Protein 6V4V (pdb70)

B-factor: mean 38.32, std 13.89, range [18.6, 86.69]

Solvent-accessible surface area: 8461 Å² total

Foldseek 3Di:
DVLCPVVVVFCVQWDWDWDDDQQEIEIEIETQDVSPLVVVVVVSVPPSHDYYHRHYYHDGTDDPVQLVFVVLQVQLLVLCCFDPAHSVAKDWGGDSQEIEMHEEAPVNVVSSVVSVVVGPSHPYYHYDYDHPPDDDDDD

Structure (mmCIF, N/CA/C/O backbone):
data_6V4V
#
_entry.id   6V4V
#
_cell.length_a   60.052
_cell.length_b   60.052
_cell.length_c   99.257
_cell.angle_alpha   90.000
_cell.angle_beta   90.000
_cell.angle_gamma   120.000
#
_symmetry.space_group_name_H-M   'P 31 2 1'
#
loop_
_entity.id
_entity.type
_entity.pdbx_description
1 polymer 'BON domain protein'
2 non-polymer 'ZINC ION'
3 water water
#
loop_
_atom_site.group_PDB
_atom_site.id
_atom_site.type_symbol
_atom_site.label_atom_id
_atom_site.label_alt_id
_atom_site.label_comp_id
_atom_site.label_asym_id
_atom_site.label_entity_id
_atom_site.label_seq_id
_atom_site.pdbx_PDB_ins_code
_atom_site.Cartn_x
_atom_site.Cartn_y
_atom_site.Cartn_z
_atom_site.occupancy
_atom_site.B_iso_or_equiv
_atom_site.auth_seq_id
_atom_site.auth_comp_id
_atom_site.auth_asym_id
_atom_site.auth_atom_id
_atom_site.pdbx_PDB_model_num
ATOM 1 N N . ASN A 1 9 ? 28.590 62.524 54.269 1.00 74.64 9 ASN A N 1
ATOM 2 C CA . ASN A 1 9 ? 28.259 62.572 52.852 1.00 65.10 9 ASN A CA 1
ATOM 3 C C . ASN A 1 9 ? 28.719 61.311 52.114 1.00 53.33 9 ASN A C 1
ATOM 4 O O . ASN A 1 9 ? 29.032 61.365 50.925 1.00 44.47 9 ASN A O 1
ATOM 9 N N . ILE A 1 10 ? 28.779 60.182 52.826 1.00 45.30 10 ILE A N 1
ATOM 10 C CA . ILE A 1 10 ? 29.269 58.955 52.205 1.00 37.29 10 ILE A CA 1
ATOM 11 C C . ILE A 1 10 ? 28.356 58.517 51.067 1.00 35.37 10 ILE A C 1
ATOM 12 O O . ILE A 1 10 ? 28.827 58.013 50.038 1.00 36.88 10 ILE A O 1
ATOM 17 N N . ASN A 1 11 ? 27.040 58.713 51.208 1.00 32.27 11 ASN A N 1
ATOM 18 C CA . ASN A 1 11 ? 26.194 58.216 50.126 1.00 35.65 11 ASN A CA 1
ATOM 19 C C . ASN A 1 11 ? 26.266 59.083 48.875 1.00 32.61 11 ASN A C 1
ATOM 20 O O . ASN A 1 11 ? 25.792 58.650 47.823 1.00 34.59 11 ASN A O 1
ATOM 25 N N . LEU A 1 12 ? 26.863 60.273 48.951 1.00 33.44 12 LEU A N 1
ATOM 26 C CA . LEU A 1 12 ? 27.028 61.137 47.790 1.00 32.91 12 LEU A CA 1
ATOM 27 C C . LEU A 1 12 ? 28.430 61.095 47.201 1.00 30.81 12 LEU A C 1
ATOM 28 O O . LEU A 1 12 ? 28.643 61.617 46.104 1.00 29.85 12 LEU A O 1
ATOM 33 N N . TYR A 1 13 ? 29.391 60.502 47.900 1.00 33.83 13 TYR A N 1
ATOM 34 C CA . TYR A 1 13 ? 30.776 60.555 47.456 1.00 30.69 13 TYR A CA 1
ATOM 35 C C . TYR A 1 13 ? 30.960 59.779 46.160 1.00 28.21 13 TYR A C 1
ATOM 36 O O . TYR A 1 13 ? 30.568 58.613 46.067 1.00 29.60 13 TYR A O 1
ATOM 45 N N . LYS A 1 14 ? 31.563 60.429 45.159 1.00 32.78 14 LYS A N 1
ATOM 46 C CA . LYS A 1 14 ? 31.821 59.809 43.862 1.00 31.33 14 LYS A CA 1
ATOM 47 C C . LYS A 1 14 ? 30.536 59.239 43.262 1.00 28.17 14 LYS A C 1
ATOM 48 O O . LYS A 1 14 ? 30.530 58.179 42.639 1.00 26.03 14 LYS A O 1
ATOM 54 N N . LEU A 1 15 ? 29.429 59.946 43.501 1.00 26.56 15 LEU A N 1
ATOM 55 C CA . LEU A 1 15 ? 28.129 59.528 42.985 1.00 25.18 15 LEU A CA 1
ATOM 56 C C . LEU A 1 15 ? 28.155 59.296 41.472 1.00 25.54 15 LEU A C 1
ATOM 57 O O . LEU A 1 15 ? 27.571 58.324 40.977 1.00 25.58 15 LEU A O 1
ATOM 62 N N . ASP A 1 16 ? 28.844 60.164 40.724 1.00 28.30 16 ASP A N 1
ATOM 63 C CA . ASP A 1 16 ? 28.867 60.024 39.265 1.00 32.40 16 ASP A CA 1
ATOM 64 C C . ASP A 1 16 ? 29.500 58.700 38.851 1.00 25.27 16 ASP A C 1
ATOM 65 O O . ASP A 1 16 ? 28.963 57.967 38.014 1.00 26.61 16 ASP A O 1
ATOM 70 N N . GLN A 1 17 ? 30.630 58.357 39.458 1.00 28.31 17 GLN A N 1
ATOM 71 C CA . GLN A 1 17 ? 31.278 57.092 39.141 1.00 26.09 17 GLN A CA 1
ATOM 72 C C . GLN A 1 17 ? 30.410 55.899 39.540 1.00 28.96 17 GLN A C 1
ATOM 73 O O . GLN A 1 17 ? 30.339 54.897 38.818 1.00 28.31 17 GLN A O 1
ATOM 79 N N . ARG A 1 18 ? 29.741 55.983 40.687 1.00 23.74 18 ARG A N 1
ATOM 80 C CA . ARG A 1 18 ? 28.914 54.861 41.129 1.00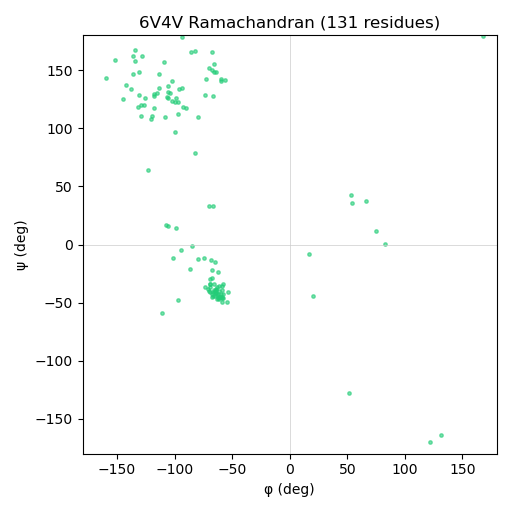 21.50 18 ARG A CA 1
ATOM 81 C C . ARG A 1 18 ? 27.667 54.712 40.262 1.00 21.48 18 ARG A C 1
ATOM 82 O O . ARG A 1 18 ? 27.238 53.585 39.961 1.00 23.33 18 ARG A O 1
ATOM 90 N N . PHE A 1 19 ? 27.061 55.830 39.861 1.00 22.11 19 PHE A N 1
ATOM 91 C CA . PHE A 1 19 ? 25.879 55.741 39.016 1.00 20.19 19 PHE A CA 1
ATOM 92 C C . PHE A 1 19 ? 26.239 55.240 37.620 1.00 21.73 19 PHE A C 1
ATOM 93 O O . PHE A 1 19 ? 25.423 54.576 36.973 1.00 22.28 19 PHE A O 1
ATOM 101 N N . LYS A 1 20 ? 27.460 55.517 37.155 1.00 24.07 20 LYS A N 1
ATOM 102 C CA . LYS A 1 20 ? 27.869 54.971 35.856 1.00 25.92 20 LYS A CA 1
ATOM 103 C C . LYS A 1 20 ? 27.869 53.449 35.881 1.00 26.77 20 LYS A C 1
ATOM 104 O O . LYS A 1 20 ? 27.687 52.815 34.836 1.00 29.05 20 LYS A O 1
ATOM 110 N N A GLN A 1 21 ? 28.057 52.847 37.057 0.50 24.18 21 GLN A N 1
ATOM 111 N N B GLN A 1 21 ? 28.055 52.854 37.056 0.50 24.16 21 GLN A N 1
ATOM 112 C CA A GLN A 1 21 ? 28.050 51.397 37.228 0.50 25.27 21 GLN A CA 1
ATOM 113 C CA B GLN A 1 21 ? 28.056 51.408 37.231 0.50 25.24 21 GLN A CA 1
ATOM 114 C C A GLN A 1 21 ? 26.661 50.839 37.493 0.50 26.00 21 GLN A C 1
ATOM 115 C C B GLN A 1 21 ? 26.681 50.864 37.591 0.50 25.56 21 GLN A C 1
ATOM 116 O O A GLN A 1 21 ? 26.522 49.628 37.701 0.50 25.93 21 GLN A O 1
ATOM 117 O O B GLN A 1 21 ? 26.568 49.685 37.947 0.50 27.02 21 GLN A O 1
ATOM 128 N N . SER A 1 22 ? 25.643 51.686 37.493 1.00 21.68 22 SER A N 1
ATOM 129 C CA . SER A 1 22 ? 24.314 51.328 37.963 1.00 20.94 22 SER A CA 1
ATOM 130 C C . SER A 1 22 ? 23.295 51.272 36.832 1.00 19.74 22 SER A C 1
ATOM 131 O O . SER A 1 22 ? 23.492 51.820 35.741 1.00 22.25 22 SER A O 1
ATOM 134 N N . ARG A 1 23 ? 22.183 50.595 37.131 1.00 20.09 23 ARG A N 1
ATOM 135 C CA . ARG A 1 23 ? 20.942 50.668 36.367 1.00 20.67 23 ARG A CA 1
ATOM 136 C C . ARG A 1 23 ? 19.844 50.950 37.378 1.00 20.68 23 ARG A C 1
ATOM 137 O O . ARG A 1 23 ? 19.689 50.193 38.339 1.00 22.51 23 ARG A O 1
ATOM 145 N N . ILE A 1 24 ? 19.131 52.060 37.226 1.00 21.42 24 ILE A N 1
ATOM 146 C CA . ILE A 1 24 ? 18.094 52.426 38.196 1.00 21.82 24 ILE A CA 1
ATOM 147 C C . ILE A 1 24 ? 16.819 52.726 37.424 1.00 22.14 24 ILE A C 1
ATOM 148 O O . ILE A 1 24 ? 16.756 53.709 36.674 1.00 24.97 24 ILE A O 1
ATOM 153 N N . ASN A 1 25 ? 15.824 51.858 37.574 1.00 20.31 25 ASN A N 1
ATOM 154 C CA . ASN A 1 25 ? 14.505 52.044 36.983 1.00 21.38 25 ASN A CA 1
ATOM 155 C C . ASN A 1 25 ? 13.554 52.606 38.026 1.00 24.09 25 ASN A C 1
ATOM 156 O O . ASN A 1 25 ? 13.377 52.001 39.080 1.00 24.86 25 ASN A O 1
ATOM 161 N N . ILE A 1 26 ? 12.899 53.719 37.704 1.00 23.91 26 ILE A N 1
ATOM 162 C CA . ILE A 1 26 ? 11.927 54.353 38.592 1.00 22.70 26 ILE A CA 1
ATOM 163 C C . ILE A 1 26 ? 10.612 54.360 37.841 1.00 22.70 26 ILE A C 1
ATOM 164 O O . ILE A 1 26 ? 10.476 55.074 36.838 1.00 28.31 26 ILE A O 1
ATOM 169 N N . GLU A 1 27 ? 9.649 53.559 38.295 1.00 22.48 27 GLU A N 1
ATOM 170 C CA . GLU A 1 27 ? 8.363 53.433 37.613 1.00 27.61 27 GLU A CA 1
ATOM 171 C C . GLU A 1 27 ? 7.237 53.721 38.589 1.00 29.57 27 GLU A C 1
ATOM 172 O O . GLU A 1 27 ? 7.142 53.077 39.636 1.00 29.43 27 GLU A O 1
ATOM 178 N N . SER A 1 28 ? 6.362 54.649 38.229 1.00 30.46 28 SER A N 1
ATOM 179 C CA . SER A 1 28 ? 5.258 55.010 39.101 1.00 33.56 28 SER A CA 1
ATOM 180 C C . SER A 1 28 ? 3.927 54.611 38.481 1.00 35.28 28 SER A C 1
ATOM 181 O O . SER A 1 28 ? 3.748 54.607 37.259 1.00 35.16 28 SER A O 1
ATOM 184 N N . PHE A 1 29 ? 2.998 54.244 39.349 1.00 33.24 29 PHE A N 1
ATOM 185 C CA . PHE A 1 29 ? 1.648 53.922 38.927 1.00 34.34 29 PHE A CA 1
ATOM 186 C C . PHE A 1 29 ? 0.735 54.405 40.038 1.00 35.43 29 PHE A C 1
ATOM 187 O O . PHE A 1 29 ? 0.930 54.031 41.198 1.00 34.48 29 PHE A O 1
ATOM 195 N N . HIS A 1 30 ? -0.238 55.245 39.688 1.00 36.59 30 HIS A N 1
ATOM 196 C CA . HIS A 1 30 ? -0.939 56.069 40.674 1.00 42.85 30 HIS A CA 1
ATOM 197 C C . HIS A 1 30 ? 0.150 56.779 41.485 1.00 49.01 30 HIS A C 1
ATOM 198 O O . HIS A 1 30 ? 1.053 57.379 40.885 1.00 50.53 30 HIS A O 1
ATOM 205 N N . SER A 1 31 ? 0.133 56.705 42.815 1.00 39.93 31 SER A N 1
ATOM 206 C CA . SER A 1 31 ? 1.121 57.394 43.640 1.00 42.24 31 SER A CA 1
ATOM 207 C C . SER A 1 31 ? 2.153 56.445 44.238 1.00 39.37 31 SER A C 1
ATOM 208 O O . SER A 1 31 ? 2.857 56.818 45.181 1.00 39.68 31 SER A O 1
ATOM 211 N N . THR A 1 32 ? 2.255 55.227 43.712 1.00 32.21 32 THR A N 1
ATOM 212 C CA . THR A 1 32 ? 3.180 54.221 44.208 1.00 31.42 32 THR A CA 1
ATOM 213 C C . THR A 1 32 ? 4.338 54.071 43.232 1.00 30.61 32 THR A C 1
ATOM 214 O O . THR A 1 32 ? 4.130 54.036 42.014 1.00 33.29 32 THR A O 1
ATOM 218 N N . VAL A 1 33 ? 5.558 53.988 43.761 1.00 28.61 33 VAL A N 1
ATOM 219 C CA . VAL A 1 33 ? 6.755 53.878 42.928 1.00 27.69 33 VAL A CA 1
ATOM 220 C C . VAL A 1 33 ? 7.407 52.517 43.132 1.00 28.50 33 VAL A C 1
ATOM 221 O O . VAL A 1 33 ? 7.574 52.050 44.268 1.00 30.38 33 VAL A O 1
ATOM 225 N N . LEU A 1 34 ? 7.790 51.887 42.022 1.00 23.45 34 LEU A N 1
ATOM 226 C CA . LEU A 1 34 ? 8.614 50.683 42.044 1.00 21.01 34 LEU A CA 1
ATOM 227 C C . LEU A 1 34 ? 10.025 51.059 41.607 1.00 22.70 34 LEU A C 1
ATOM 228 O O . LEU A 1 34 ? 10.203 51.630 40.527 1.00 25.25 34 LEU A O 1
ATOM 233 N N . LEU A 1 35 ? 11.019 50.726 42.432 1.00 23.53 35 LEU A N 1
ATOM 234 C CA . LEU A 1 35 ? 12.429 50.861 42.072 1.00 20.85 35 LEU A CA 1
ATOM 235 C C . LEU A 1 35 ? 12.996 49.479 41.808 1.00 22.06 35 LEU A C 1
ATOM 236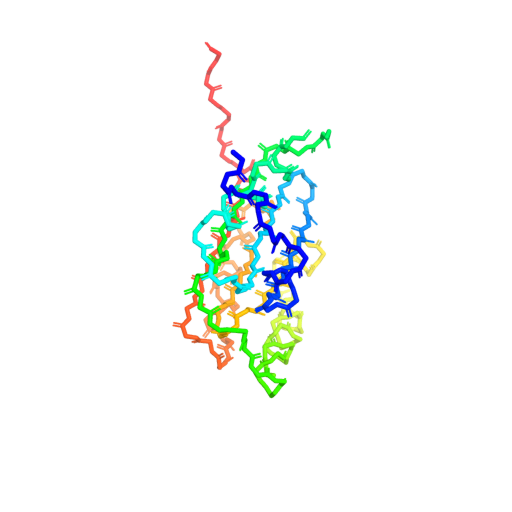 O O . LEU A 1 35 ? 12.860 48.582 42.645 1.00 23.27 35 LEU A O 1
ATOM 241 N N . THR A 1 36 ? 13.623 49.302 40.645 1.00 20.84 36 THR A N 1
ATOM 242 C CA . THR A 1 36 ? 14.354 48.080 40.346 1.00 19.65 36 THR A CA 1
ATOM 243 C C . THR A 1 36 ? 15.693 48.466 39.733 1.00 18.60 36 THR A C 1
ATOM 244 O O . THR A 1 36 ? 15.905 49.620 39.336 1.00 20.41 36 THR A O 1
ATOM 248 N N . GLY A 1 37 ? 16.593 47.488 39.647 1.00 20.24 37 GLY A N 1
ATOM 249 C CA . GLY A 1 37 ? 17.878 47.747 39.027 1.00 21.45 37 GLY A CA 1
ATOM 250 C C . GLY A 1 37 ? 19.015 47.250 39.899 1.00 22.77 37 GLY A C 1
ATOM 251 O O . GLY A 1 37 ? 18.809 46.455 40.823 1.00 21.96 37 GLY A O 1
ATOM 252 N N . GLN A 1 38 ? 20.226 47.731 39.601 1.00 20.43 38 GLN A N 1
ATOM 253 C CA . GLN A 1 38 ? 21.460 47.250 40.231 1.00 22.75 38 GLN A CA 1
ATOM 254 C C . GLN A 1 38 ? 22.350 48.439 40.561 1.00 21.15 38 GLN A C 1
ATOM 255 O O . GLN A 1 38 ? 22.535 49.315 39.711 1.00 22.66 38 GLN A O 1
ATOM 261 N N . VAL A 1 39 ? 22.897 48.477 41.774 1.00 19.68 39 VAL A N 1
ATOM 262 C CA . VAL A 1 39 ? 23.819 49.550 42.166 1.00 24.86 39 VAL A CA 1
ATOM 263 C C . VAL A 1 39 ? 25.015 48.917 42.872 1.00 19.80 39 VAL A C 1
ATOM 264 O O . VAL A 1 39 ? 24.926 47.788 43.374 1.00 22.36 39 VAL A O 1
ATOM 268 N N . PRO A 1 40 ? 26.160 49.618 42.915 1.00 22.64 40 PRO A N 1
ATOM 269 C CA . PRO A 1 40 ? 27.372 48.988 43.467 1.00 21.30 40 PRO A CA 1
ATOM 270 C C . PRO A 1 40 ? 27.449 48.956 44.983 1.00 19.80 40 PRO A C 1
ATOM 271 O O . PRO A 1 40 ? 28.313 48.241 45.502 1.00 21.39 40 PRO A O 1
ATOM 275 N N . ASP A 1 41 ? 26.605 49.689 45.698 1.00 20.00 41 ASP A N 1
ATOM 276 C CA . ASP A 1 41 ? 26.736 49.712 47.152 1.00 18.84 41 ASP A CA 1
ATOM 277 C C . ASP A 1 41 ? 25.375 49.990 47.771 1.00 22.30 41 ASP A C 1
ATOM 278 O O . ASP A 1 41 ? 24.480 50.525 47.110 1.00 22.47 41 ASP A O 1
ATOM 283 N N . PRO A 1 42 ? 25.190 49.627 49.048 1.00 21.23 42 PRO A N 1
ATOM 284 C CA . PRO A 1 42 ? 23.885 49.882 49.684 1.00 23.63 42 PRO A CA 1
ATOM 285 C C . PRO A 1 42 ? 23.587 51.354 49.888 1.00 24.76 42 PRO A C 1
ATOM 286 O O . PRO A 1 42 ? 22.406 51.717 50.016 1.00 23.86 42 PRO A O 1
ATOM 290 N N . TYR A 1 43 ? 24.610 52.217 49.922 1.00 22.46 43 TYR A N 1
ATOM 291 C CA . TYR A 1 43 ? 24.363 53.644 50.113 1.00 24.20 43 TYR A CA 1
ATOM 292 C C . TYR A 1 43 ? 23.573 54.227 48.949 1.00 24.77 43 TYR A C 1
ATOM 293 O O . TYR A 1 43 ? 22.666 55.045 49.148 1.00 25.01 43 TYR A O 1
ATOM 302 N N . LEU A 1 44 ? 23.921 53.832 47.727 1.00 21.70 44 LEU A N 1
ATOM 303 C CA . LEU A 1 44 ? 23.197 54.331 46.563 1.00 20.34 44 LEU A CA 1
ATOM 304 C C . LEU A 1 44 ? 21.784 53.764 46.506 1.00 22.94 44 LEU A C 1
ATOM 305 O O . LEU A 1 44 ? 20.849 54.462 46.096 1.00 22.76 44 LEU A O 1
ATOM 310 N N . LYS A 1 45 ? 21.612 52.502 46.905 1.00 20.66 45 LYS A N 1
ATOM 311 C CA . LYS A 1 45 ? 20.276 51.919 46.959 1.00 22.04 45 LYS A CA 1
ATOM 312 C C . LYS A 1 45 ? 19.379 52.705 47.907 1.00 24.26 45 LYS A C 1
ATOM 313 O O . LYS A 1 45 ? 18.213 52.969 47.596 1.00 24.14 45 LYS A O 1
ATOM 319 N N . GLN A 1 46 ? 19.913 53.091 49.070 1.00 22.67 46 GLN A N 1
ATOM 320 C CA . GLN A 1 46 ? 19.134 53.850 50.041 1.00 22.30 46 GLN A CA 1
ATOM 321 C C . GLN A 1 46 ? 18.933 55.289 49.585 1.00 22.75 46 GLN A C 1
ATOM 322 O O . GLN A 1 46 ? 17.871 55.875 49.822 1.00 25.74 46 GLN A O 1
ATOM 328 N N . LEU A 1 47 ? 19.942 55.876 48.934 1.00 23.62 47 LEU A N 1
ATOM 329 C CA . LEU A 1 47 ? 19.803 57.247 48.454 1.00 23.34 47 LEU A CA 1
ATOM 330 C C . LEU A 1 47 ? 18.679 57.350 47.430 1.00 23.72 47 LEU A C 1
ATOM 331 O O . LEU A 1 47 ? 17.900 58.312 47.436 1.00 23.96 47 LEU A O 1
ATOM 336 N N . ALA A 1 48 ? 18.609 56.379 46.516 1.00 23.36 48 ALA A N 1
ATOM 337 C CA . ALA A 1 48 ? 17.543 56.360 45.521 1.00 24.96 48 ALA A CA 1
ATOM 338 C C . ALA A 1 48 ? 16.171 56.309 46.182 1.00 21.10 48 ALA A C 1
ATOM 339 O O . ALA A 1 48 ? 15.269 57.075 45.822 1.00 23.46 48 ALA A O 1
ATOM 341 N N . GLU A 1 49 ? 16.012 55.446 47.188 1.00 24.56 49 GLU A N 1
ATOM 342 C CA . GLU A 1 49 ? 14.753 55.378 47.922 1.00 25.24 49 GLU A CA 1
ATOM 343 C C . GLU A 1 49 ? 14.442 56.701 48.623 1.00 23.08 49 GLU A C 1
ATOM 344 O O . GLU A 1 49 ? 13.316 57.205 48.538 1.00 25.52 49 GLU A O 1
ATOM 350 N N . ASP A 1 50 ? 15.430 57.281 49.320 1.00 24.56 50 ASP A N 1
ATOM 351 C CA . ASP A 1 50 ? 15.204 58.550 50.019 1.00 26.72 50 ASP A CA 1
ATOM 352 C C . ASP A 1 50 ? 14.801 59.654 49.050 1.00 29.18 50 ASP A C 1
ATOM 353 O O . ASP A 1 50 ? 13.860 60.418 49.317 1.00 27.58 50 ASP A O 1
ATOM 358 N N . ASN A 1 51 ? 15.502 59.756 47.921 1.00 23.92 51 ASN A N 1
ATOM 359 C CA . ASN A 1 51 ? 15.198 60.810 46.955 1.00 23.38 51 ASN A CA 1
ATOM 360 C C . ASN A 1 51 ? 13.819 60.626 46.323 1.00 23.17 51 ASN A C 1
ATOM 361 O O . ASN A 1 51 ? 13.111 61.608 46.064 1.00 26.35 51 ASN A O 1
ATOM 366 N N . VAL A 1 52 ? 13.427 59.388 46.030 1.00 24.83 52 VAL A N 1
ATOM 367 C CA . VAL A 1 52 ? 12.103 59.171 45.453 1.00 24.64 52 VAL A CA 1
ATOM 368 C C . VAL A 1 52 ? 11.011 59.437 46.487 1.00 27.60 52 VAL A C 1
ATOM 369 O O . VAL A 1 52 ? 9.972 60.040 46.180 1.00 26.66 52 VAL A O 1
ATOM 373 N N . LYS A 1 53 ? 11.231 59.010 47.738 1.00 27.79 53 LYS A N 1
ATOM 374 C CA . LYS A 1 53 ? 10.230 59.253 48.769 1.00 30.33 53 LYS A CA 1
ATOM 375 C C . LYS A 1 53 ? 10.010 60.738 49.014 1.00 29.87 53 LYS A C 1
ATOM 376 O O . LYS A 1 53 ? 8.947 61.122 49.513 1.00 32.74 53 LYS A O 1
ATOM 382 N N . ALA A 1 54 ? 10.996 61.576 48.699 1.00 27.72 54 ALA A N 1
ATOM 383 C CA . ALA A 1 54 ? 10.894 63.007 48.956 1.00 32.31 54 ALA A CA 1
ATOM 384 C C . ALA A 1 54 ? 10.122 63.742 47.874 1.00 32.22 54 ALA A C 1
ATOM 385 O O . ALA A 1 54 ? 9.813 64.925 48.054 1.00 38.39 54 ALA A O 1
ATOM 395 N N . SER A 1 56 ? 7.175 65.172 45.698 1.00 57.29 56 SER A N 1
ATOM 396 C CA . SER A 1 56 ? 5.765 65.477 45.871 1.00 64.69 56 SER A CA 1
ATOM 397 C C . SER A 1 56 ? 4.920 64.383 45.235 1.00 57.52 56 SER A C 1
ATOM 398 O O . SER A 1 56 ? 5.267 63.843 44.182 1.00 63.03 56 SER A O 1
ATOM 401 N N . ASP A 1 57 ? 3.822 64.039 45.903 1.00 53.05 57 ASP A N 1
ATOM 402 C CA . ASP A 1 57 ? 2.767 63.167 45.398 1.00 64.09 57 ASP A CA 1
ATOM 403 C C . ASP A 1 57 ? 3.151 61.692 45.387 1.00 58.88 57 ASP A C 1
ATOM 404 O O . ASP A 1 57 ? 2.425 60.882 44.799 1.00 62.96 57 ASP A O 1
ATOM 409 N N . VAL A 1 58 ? 4.258 61.309 46.023 1.00 43.71 58 VAL A N 1
ATOM 410 C CA . VAL A 1 58 ? 4.658 59.911 46.125 1.00 36.97 58 VAL A CA 1
ATOM 411 C C . VAL A 1 58 ? 4.195 59.381 47.474 1.00 41.21 58 VAL A C 1
ATOM 412 O O . VAL A 1 58 ? 4.566 59.926 48.521 1.00 43.87 58 VAL A O 1
ATOM 416 N N . LYS A 1 59 ? 3.384 58.319 47.459 1.00 41.21 59 LYS A N 1
ATOM 417 C CA . LYS A 1 59 ? 2.789 57.788 48.686 1.00 49.93 59 LYS A CA 1
ATOM 418 C C . LYS A 1 59 ? 3.561 56.606 49.255 1.00 52.90 59 LYS A C 1
ATOM 419 O O . LYS A 1 59 ? 3.829 56.560 50.458 1.00 64.34 59 LYS A O 1
ATOM 425 N N . ALA A 1 60 ? 3.898 55.636 48.413 1.00 35.50 60 ALA A N 1
ATOM 426 C CA . ALA A 1 60 ? 4.597 54.428 48.820 1.00 35.22 60 ALA A CA 1
ATOM 427 C C . ALA A 1 60 ? 5.687 54.142 47.801 1.00 32.99 60 ALA A C 1
ATOM 428 O O . ALA A 1 60 ? 5.527 54.434 46.613 1.00 37.38 60 ALA A O 1
ATOM 430 N N . VAL A 1 61 ? 6.802 53.583 48.275 1.00 31.91 61 VAL A N 1
ATOM 431 C CA . VAL A 1 61 ? 7.932 53.212 47.426 1.00 25.97 61 VAL A CA 1
ATOM 432 C C . VAL A 1 61 ? 8.341 51.786 47.771 1.00 33.63 61 VAL A C 1
ATOM 433 O O . VAL A 1 61 ? 8.535 51.460 48.949 1.00 32.85 61 VAL A O 1
ATOM 437 N N . HIS A 1 62 ? 8.449 50.939 46.746 1.00 24.94 62 HIS A N 1
ATOM 438 C CA . HIS A 1 62 ? 8.908 49.559 46.863 1.00 27.23 62 HIS A CA 1
ATOM 439 C C . HIS A 1 62 ? 10.304 49.474 46.251 1.00 27.68 62 HIS A C 1
ATOM 440 O O . HIS A 1 62 ? 10.457 49.567 45.030 1.00 26.90 62 HIS A O 1
ATOM 447 N N . ASN A 1 63 ? 11.316 49.291 47.089 1.00 26.29 63 ASN A N 1
ATOM 448 C CA . ASN A 1 63 ? 12.706 49.363 46.645 1.00 23.91 63 ASN A CA 1
ATOM 449 C C . ASN A 1 63 ? 13.236 47.952 46.429 1.00 23.47 63 ASN A C 1
ATOM 450 O O . ASN A 1 63 ? 13.681 47.292 47.372 1.00 26.30 63 ASN A O 1
ATOM 455 N N . TYR A 1 64 ? 13.214 47.495 45.179 1.00 23.27 64 TYR A N 1
ATOM 456 C CA . TYR A 1 64 ? 13.727 46.184 44.823 1.00 22.72 64 TYR A CA 1
ATOM 457 C C . TYR A 1 64 ? 15.049 46.273 44.060 1.00 22.01 64 TYR A C 1
ATOM 458 O O . TYR A 1 64 ? 15.458 45.301 43.425 1.00 25.65 64 TYR A O 1
ATOM 467 N N . ILE A 1 65 ? 15.724 47.425 44.122 1.00 21.79 65 ILE A N 1
ATOM 468 C CA . ILE A 1 65 ? 17.099 47.516 43.636 1.00 21.31 65 ILE A CA 1
ATOM 469 C C . ILE A 1 65 ? 17.969 46.485 44.351 1.00 22.89 65 ILE A C 1
ATOM 470 O O . ILE A 1 65 ? 17.810 46.233 45.558 1.00 24.50 65 ILE A O 1
ATOM 475 N N . THR A 1 66 ? 18.890 45.873 43.618 1.00 21.67 66 THR A N 1
ATOM 476 C CA . THR A 1 66 ? 19.864 44.986 44.236 1.00 22.81 66 THR A CA 1
ATOM 477 C C . THR A 1 66 ? 21.244 45.626 44.215 1.00 21.29 66 THR A C 1
ATOM 478 O O . THR A 1 66 ? 21.554 46.495 43.392 1.00 20.51 66 THR A O 1
ATOM 482 N N . VAL A 1 67 ? 22.084 45.164 45.138 1.00 24.38 67 VAL A N 1
ATOM 483 C CA . VAL A 1 67 ? 23.477 45.591 45.199 1.00 21.47 67 VAL A CA 1
ATOM 484 C C . VAL A 1 67 ? 24.306 44.535 44.478 1.00 23.29 67 VAL A C 1
ATOM 485 O O . VAL A 1 67 ? 24.414 43.391 44.932 1.00 25.25 67 VAL A O 1
ATOM 489 N N . GLY A 1 68 ? 24.866 44.916 43.337 1.00 27.79 68 GLY A N 1
ATOM 490 C CA . GLY A 1 68 ? 25.579 43.984 42.483 1.00 26.18 68 GLY A CA 1
ATOM 491 C C . GLY A 1 68 ? 25.833 44.623 41.137 1.00 25.45 68 GLY A C 1
ATOM 492 O O . GLY A 1 68 ? 25.443 45.765 40.877 1.00 24.54 68 GLY A O 1
ATOM 493 N N . ASN A 1 69 ? 26.503 43.855 40.278 1.00 28.68 69 ASN A N 1
ATOM 494 C CA . ASN A 1 69 ? 26.799 44.314 38.926 1.00 27.88 69 ASN A CA 1
ATOM 495 C C . ASN A 1 69 ? 25.524 44.494 38.108 1.00 25.72 69 ASN A C 1
ATOM 496 O O . ASN A 1 69 ? 24.544 43.768 38.281 1.00 26.52 69 ASN A O 1
ATOM 501 N N . LYS A 1 70 ? 25.566 45.456 37.184 1.00 23.76 70 LYS A N 1
ATOM 502 C CA . LYS A 1 70 ? 24.462 45.646 36.250 1.00 23.24 70 LYS A CA 1
ATOM 503 C C . LYS A 1 70 ? 24.249 44.378 35.430 1.00 26.18 70 LYS A C 1
ATOM 504 O O . LYS A 1 70 ? 25.209 43.701 35.051 1.00 27.84 70 LYS A O 1
ATOM 510 N N . VAL A 1 71 ? 22.981 44.055 35.153 1.00 25.08 71 VAL A N 1
ATOM 511 C CA . VAL A 1 71 ? 22.645 42.908 34.306 1.00 24.08 71 VAL A CA 1
ATOM 512 C C . VAL A 1 71 ? 23.086 43.163 32.870 1.00 24.08 71 VAL A C 1
ATOM 513 O O . VAL A 1 71 ? 23.406 44.295 32.491 1.00 22.90 71 VAL A O 1
ATOM 517 N N . SER A 1 72 ? 23.114 42.101 32.066 1.00 23.29 72 SER A N 1
ATOM 518 C CA . SER A 1 72 ? 23.571 42.173 30.687 1.00 25.40 72 SER A CA 1
ATOM 519 C C . SER A 1 72 ? 22.468 42.671 29.759 1.00 24.04 72 SER A C 1
ATOM 520 O O . SER A 1 72 ? 21.281 42.695 30.103 1.00 23.30 72 SER A O 1
ATOM 523 N N . TYR A 1 73 ? 22.886 43.024 28.545 1.00 22.37 73 TYR A N 1
ATOM 524 C CA . TYR A 1 73 ? 21.943 43.408 27.504 1.00 21.60 73 TYR A CA 1
ATOM 525 C C . TYR A 1 73 ? 20.953 42.286 27.218 1.00 27.22 73 TYR A C 1
ATOM 526 O O . TYR A 1 73 ? 19.744 42.522 27.136 1.00 24.39 73 TYR A O 1
ATOM 535 N N . ASN A 1 74 ? 21.449 41.057 27.016 1.00 25.75 74 ASN A N 1
ATOM 536 C CA . ASN A 1 74 ? 20.534 39.955 26.752 1.00 27.26 74 ASN A CA 1
ATOM 537 C C . ASN A 1 74 ? 19.525 39.777 27.885 1.00 25.42 74 ASN A C 1
ATOM 538 O O . ASN A 1 74 ? 18.375 39.402 27.633 1.00 27.57 74 ASN A O 1
ATOM 543 N N . THR A 1 75 ? 19.922 40.047 29.135 1.00 25.08 75 THR A N 1
ATOM 544 C CA . THR A 1 75 ? 18.968 39.933 30.229 1.00 26.22 75 THR A CA 1
ATOM 545 C C . THR A 1 75 ? 17.862 40.984 30.128 1.00 24.22 75 THR A C 1
ATOM 546 O O . THR A 1 75 ? 16.683 40.658 30.302 1.00 24.99 75 THR A O 1
ATOM 550 N N . ILE A 1 76 ? 18.199 42.247 29.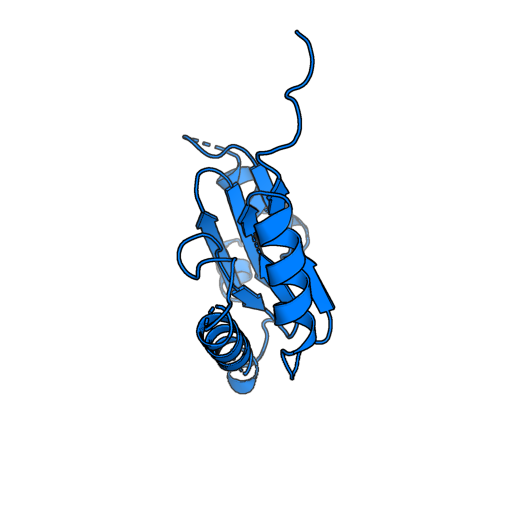838 1.00 24.04 76 ILE A N 1
ATOM 551 C CA . ILE A 1 76 ? 17.102 43.217 29.772 1.00 22.73 76 ILE A CA 1
ATOM 552 C C . ILE A 1 76 ? 16.170 42.915 28.596 1.00 23.72 76 ILE A C 1
ATOM 553 O O . ILE A 1 76 ? 14.964 43.184 28.671 1.00 24.80 76 ILE A O 1
ATOM 566 N N . GLN A 1 78 ? 15.491 39.807 27.462 1.00 25.18 78 GLN A N 1
ATOM 567 C CA . GLN A 1 78 ? 14.662 38.700 27.916 1.00 30.06 78 GLN A CA 1
ATOM 568 C C . GLN A 1 78 ? 13.591 39.199 28.871 1.00 25.73 78 GLN A C 1
ATOM 569 O O . GLN A 1 78 ? 12.421 38.824 28.749 1.00 29.38 78 GLN A O 1
ATOM 575 N N . ASP A 1 79 ? 13.977 40.066 29.810 1.00 29.00 79 ASP A N 1
ATOM 576 C CA . ASP A 1 79 ? 13.028 40.688 30.733 1.00 27.52 79 ASP A CA 1
ATOM 577 C C . ASP A 1 79 ? 11.891 41.379 29.981 1.00 28.94 79 ASP A C 1
ATOM 578 O O . ASP A 1 79 ? 10.711 41.191 30.305 1.00 26.83 79 ASP A O 1
ATOM 583 N N . ALA A 1 80 ? 12.235 42.213 28.983 1.00 25.03 80 ALA A N 1
ATOM 584 C CA . ALA A 1 80 ? 11.198 42.899 28.216 1.00 25.17 80 ALA A CA 1
ATOM 585 C C . ALA A 1 80 ? 10.256 41.909 27.546 1.00 26.82 80 ALA A C 1
ATOM 586 O O . ALA A 1 80 ? 9.053 42.173 27.422 1.00 27.76 80 ALA A O 1
ATOM 588 N N . GLY A 1 81 ? 10.780 40.771 27.085 1.00 28.51 81 GLY A N 1
ATOM 589 C CA . GLY A 1 81 ? 9.927 39.790 26.433 1.00 31.79 81 GLY A CA 1
ATOM 590 C C . GLY A 1 81 ? 8.974 39.124 27.402 1.00 30.44 81 GLY A C 1
ATOM 591 O O . GLY A 1 81 ? 7.839 38.805 27.044 1.00 33.15 81 GLY A O 1
ATOM 592 N N . VAL A 1 82 ? 9.417 38.922 28.642 1.00 28.19 82 VAL A N 1
ATOM 593 C CA . VAL A 1 82 ? 8.520 38.422 29.683 1.00 30.75 82 VAL A CA 1
ATOM 594 C C . VAL A 1 82 ? 7.397 39.418 29.934 1.00 29.20 82 VAL A C 1
ATOM 595 O O . VAL A 1 82 ? 6.219 39.057 30.003 1.00 31.63 82 VAL A O 1
ATOM 599 N N . THR A 1 83 ? 7.752 40.693 30.077 1.00 28.48 83 THR A N 1
ATOM 600 C CA . THR A 1 83 ? 6.741 41.727 30.247 1.00 32.90 83 THR A CA 1
ATOM 601 C C . THR A 1 83 ? 5.773 41.763 29.068 1.00 28.60 83 THR A C 1
ATOM 602 O O . THR A 1 83 ? 4.552 41.810 29.259 1.00 30.77 83 THR A O 1
ATOM 606 N N . ALA A 1 84 ? 6.293 41.712 27.832 1.00 27.82 84 ALA A N 1
ATOM 607 C CA . ALA A 1 84 ? 5.412 41.712 26.664 1.00 27.88 84 ALA A CA 1
ATOM 608 C C . ALA A 1 84 ? 4.486 40.497 26.651 1.00 33.35 84 ALA A C 1
ATOM 609 O O . ALA A 1 84 ? 3.307 40.608 26.298 1.00 36.02 84 ALA A O 1
ATOM 611 N N . ASN A 1 85 ? 5.005 39.327 27.027 1.00 29.51 85 ASN A N 1
ATOM 612 C CA . ASN A 1 85 ? 4.167 38.139 27.108 1.00 30.96 85 ASN A CA 1
ATOM 613 C C . ASN A 1 85 ? 3.086 38.303 28.172 1.00 35.32 85 ASN A C 1
ATOM 614 O O . ASN A 1 85 ? 1.938 37.881 27.972 1.00 35.93 85 ASN A O 1
ATOM 619 N N . THR A 1 86 ? 3.424 38.935 29.297 1.00 34.18 86 THR A N 1
ATOM 620 C CA . THR A 1 86 ? 2.441 39.119 30.360 1.00 33.01 86 THR A CA 1
ATOM 621 C C . THR A 1 86 ? 1.336 40.074 29.928 1.00 36.27 86 THR A C 1
ATOM 622 O O . THR A 1 86 ? 0.151 39.813 30.166 1.00 36.07 86 THR A O 1
ATOM 626 N N . ARG A 1 87 ? 1.707 41.193 29.300 1.00 34.97 87 ARG A N 1
ATOM 627 C CA . ARG A 1 87 ? 0.716 42.151 28.821 1.00 39.57 87 ARG A CA 1
ATOM 628 C C . ARG A 1 87 ? -0.244 41.515 27.825 1.00 43.09 87 ARG A C 1
ATOM 629 O O . ARG A 1 87 ? -1.445 41.804 27.847 1.00 42.70 87 ARG A O 1
ATOM 637 N N . ALA A 1 88 ? 0.266 40.650 26.942 1.00 41.32 88 ALA A N 1
ATOM 638 C CA . ALA A 1 88 ? -0.606 39.969 25.988 1.00 41.24 88 ALA A CA 1
ATOM 639 C C . ALA A 1 88 ? -1.605 39.066 26.702 1.00 42.47 88 ALA A C 1
ATOM 640 O O . ALA A 1 88 ? -2.793 39.040 26.353 1.00 44.16 88 ALA A O 1
ATOM 642 N N . LEU A 1 89 ? -1.145 38.323 27.711 1.00 41.26 89 LEU A N 1
ATOM 643 C CA . LEU A 1 89 ? -2.058 37.473 28.466 1.00 41.72 89 LEU A CA 1
ATOM 644 C C . LEU A 1 89 ? -3.086 38.297 29.236 1.00 43.24 89 LEU A C 1
ATOM 645 O O . LEU A 1 89 ? -4.232 37.864 29.394 1.00 43.16 89 LEU A O 1
ATOM 650 N N . LEU A 1 90 ? -2.701 39.483 29.718 1.00 41.34 90 LEU A N 1
ATOM 651 C CA . LEU A 1 90 ? -3.636 40.312 30.475 1.00 44.58 90 LEU A CA 1
ATOM 652 C C . LEU A 1 90 ? -4.731 40.888 29.584 1.00 45.82 90 LEU A C 1
ATOM 653 O O . LEU A 1 90 ? -5.899 40.925 29.983 1.00 49.91 90 LEU A O 1
ATOM 674 N N . LYS A 1 92 ? -5.975 39.556 27.130 1.00 44.68 92 LYS A N 1
ATOM 675 C CA . LYS A 1 92 ? -6.846 38.430 26.806 1.00 48.67 92 LYS A CA 1
ATOM 676 C C . LYS A 1 92 ? -7.613 37.903 28.010 1.00 50.26 92 LYS A C 1
ATOM 677 O O . LYS A 1 92 ? -8.497 37.052 27.845 1.00 49.09 92 LYS A O 1
ATOM 683 N N . ALA A 1 93 ? -7.301 38.387 29.206 1.00 47.66 93 ALA A N 1
ATOM 684 C CA . ALA A 1 93 ? -7.885 37.840 30.418 1.00 45.76 93 ALA A CA 1
ATOM 685 C C . ALA A 1 93 ? -9.379 38.141 30.493 1.00 48.13 93 ALA A C 1
ATOM 686 O O . ALA A 1 93 ? -9.840 39.166 29.982 1.00 47.06 93 ALA A O 1
ATOM 688 N N . PRO A 1 94 ? -10.153 37.264 31.148 1.00 48.45 94 PRO A N 1
ATOM 689 C CA . PRO A 1 94 ? -11.606 37.496 31.252 1.00 54.05 94 PRO A CA 1
ATOM 690 C C . PRO A 1 94 ? -11.986 38.668 32.138 1.00 57.33 94 PRO A C 1
ATOM 691 O O . PRO A 1 94 ? -12.925 39.408 31.807 1.00 55.59 94 PRO A O 1
ATOM 695 N N . VAL A 1 95 ? -11.311 38.838 33.276 1.00 54.76 95 VAL A N 1
ATOM 696 C CA . VAL A 1 95 ? -11.719 39.7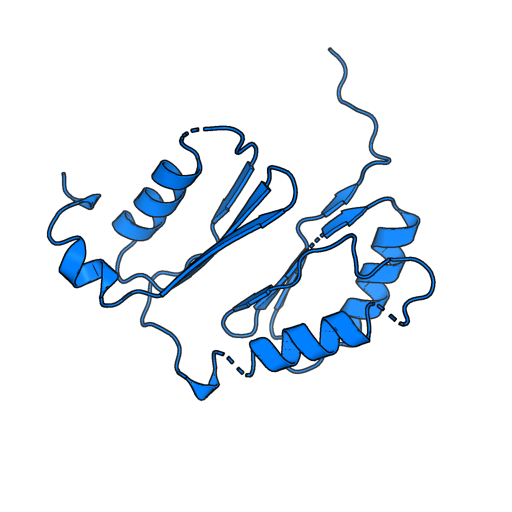94 34.302 1.00 51.45 95 VAL A CA 1
ATOM 697 C C . VAL A 1 95 ? -10.741 40.955 34.402 1.00 49.19 95 VAL A C 1
ATOM 698 O O . VAL A 1 95 ? -11.122 42.117 34.223 1.00 57.11 95 VAL A O 1
ATOM 702 N N . VAL A 1 96 ? -9.471 40.671 34.689 1.00 43.14 96 VAL A N 1
ATOM 703 C CA . VAL A 1 96 ? -8.514 41.734 34.954 1.00 46.31 96 VAL A CA 1
ATOM 704 C C . VAL A 1 96 ? -8.168 42.438 33.648 1.00 54.67 96 VAL A C 1
ATOM 705 O O . VAL A 1 96 ? -8.099 41.814 32.581 1.00 50.40 96 VAL A O 1
ATOM 709 N N . SER A 1 97 ? -7.998 43.753 33.719 1.00 61.26 97 SER A N 1
ATOM 710 C CA . SER A 1 97 ? -7.756 44.568 32.540 1.00 65.20 97 SER A CA 1
ATOM 711 C C . SER A 1 97 ? -6.276 44.912 32.427 1.00 58.08 97 SER A C 1
ATOM 712 O O . SER A 1 97 ? -5.576 45.073 33.430 1.00 55.57 97 SER A O 1
ATOM 715 N N A ASP A 1 98 ? -5.802 45.003 31.182 0.39 53.94 98 ASP A N 1
ATOM 716 N N B ASP A 1 98 ? -5.803 45.032 31.182 0.61 54.30 98 ASP A N 1
ATOM 717 C CA A ASP A 1 98 ? -4.413 45.380 30.941 0.39 49.35 98 ASP A CA 1
ATOM 718 C CA B ASP A 1 98 ? -4.400 45.368 30.962 0.61 49.60 98 ASP A CA 1
ATOM 719 C C A ASP A 1 98 ? -4.119 46.766 31.497 0.39 47.40 98 ASP A C 1
ATOM 720 C C B ASP A 1 98 ? -4.089 46.795 31.399 0.61 46.87 98 ASP A C 1
ATOM 721 O O A ASP A 1 98 ? -3.025 47.018 32.014 0.39 47.94 98 ASP A O 1
ATOM 722 O O B ASP A 1 98 ? -2.944 47.098 31.745 0.61 49.95 98 ASP A O 1
ATOM 731 N N . SER A 1 99 ? -5.094 47.672 31.415 1.00 51.46 99 SER A N 1
ATOM 732 C CA . SER A 1 99 ? -4.880 49.057 31.810 1.00 58.76 99 SER A CA 1
ATOM 733 C C . SER A 1 99 ? -4.688 49.226 33.316 1.00 49.72 99 SER A C 1
ATOM 734 O O . SER A 1 99 ? -4.168 50.260 33.752 1.00 51.95 99 SER A O 1
ATOM 737 N N . LYS A 1 100 ? -5.062 48.238 34.122 1.00 39.80 100 LYS A N 1
ATOM 738 C CA . LYS A 1 100 ? -5.119 48.441 35.562 1.00 33.06 100 LYS A CA 1
ATOM 739 C C . LYS A 1 100 ? -3.856 48.012 36.305 1.00 40.51 100 LYS A C 1
ATOM 740 O O . LYS A 1 100 ? -3.781 48.220 37.522 1.00 38.60 100 LYS A O 1
ATOM 746 N N . VAL A 1 101 ? -2.866 47.418 35.633 1.00 39.38 101 VAL A N 1
ATOM 747 C CA . VAL A 1 101 ? -1.636 47.040 36.321 1.00 33.42 101 VAL A CA 1
ATOM 748 C C . VAL A 1 101 ? -0.426 47.528 35.544 1.00 30.37 101 VAL A C 1
ATOM 749 O O . VAL A 1 101 ? -0.437 47.607 34.312 1.00 38.01 101 VAL A O 1
ATOM 753 N N . LEU A 1 102 ? 0.623 47.841 36.284 1.00 31.15 102 LEU A N 1
ATOM 754 C CA . LEU A 1 102 ? 1.939 48.069 35.705 1.00 31.09 102 LEU A CA 1
ATOM 755 C C . LEU A 1 102 ? 2.729 46.776 35.808 1.00 31.13 102 LEU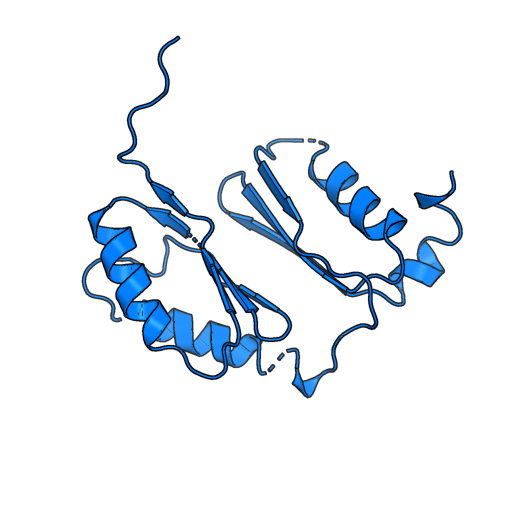 A C 1
ATOM 756 O O . LEU A 1 102 ? 2.739 46.135 36.865 1.00 30.57 102 LEU A O 1
ATOM 761 N N . VAL A 1 103 ? 3.380 46.389 34.714 1.00 27.51 103 VAL A N 1
ATOM 762 C CA . VAL A 1 103 ? 4.172 45.170 34.662 1.00 26.58 103 VAL A CA 1
ATOM 763 C C . VAL A 1 103 ? 5.617 45.549 34.386 1.00 29.42 103 VAL A C 1
ATOM 764 O O . VAL A 1 103 ? 5.891 46.302 33.443 1.00 28.00 103 VAL A O 1
ATOM 768 N N . HIS A 1 104 ? 6.535 45.026 35.197 1.00 24.03 104 HIS A N 1
ATOM 769 C CA . HIS A 1 104 ? 7.963 45.204 34.961 1.00 23.10 104 HIS A CA 1
ATOM 770 C C . HIS A 1 104 ? 8.700 43.927 35.324 1.00 25.50 104 HIS A C 1
ATOM 771 O O . HIS A 1 104 ? 8.402 43.299 36.344 1.00 27.93 104 HIS A O 1
ATOM 778 N N . THR A 1 105 ? 9.657 43.535 34.490 1.00 25.97 105 THR A N 1
ATOM 779 C CA . THR A 1 105 ? 10.501 42.382 34.776 1.00 25.59 105 THR A CA 1
ATOM 780 C C . THR A 1 105 ? 11.940 42.856 34.894 1.00 26.05 105 THR A C 1
ATOM 781 O O . THR A 1 105 ? 12.437 43.557 34.012 1.00 22.72 105 THR A O 1
ATOM 785 N N . GLU A 1 106 ? 12.603 42.499 35.996 1.00 24.85 106 GLU A N 1
ATOM 786 C CA . GLU A 1 106 ? 14.007 42.847 36.187 1.00 24.09 106 GLU A CA 1
ATOM 787 C C . GLU A 1 106 ? 14.753 41.601 36.621 1.00 27.72 106 GLU A C 1
ATOM 788 O O . GLU A 1 106 ? 14.420 41.013 37.655 1.00 26.56 106 GLU A O 1
ATOM 794 N N . ASP A 1 107 ? 15.728 41.181 35.809 1.00 28.10 107 ASP A N 1
ATOM 795 C CA . ASP A 1 107 ? 16.567 40.021 36.114 1.00 27.45 107 ASP A CA 1
ATOM 796 C C . ASP A 1 107 ? 15.728 38.783 36.429 1.00 31.48 107 ASP A C 1
ATOM 797 O O . ASP A 1 107 ? 16.009 38.036 37.371 1.00 31.20 107 ASP A O 1
ATOM 802 N N . GLY A 1 108 ? 14.673 38.571 35.645 1.00 26.49 108 GLY A N 1
ATOM 803 C CA . GLY A 1 108 ? 13.852 37.394 35.808 1.00 30.51 108 GLY A CA 1
ATOM 804 C C . GLY A 1 108 ? 12.785 37.470 36.881 1.00 32.48 108 GLY A C 1
ATOM 805 O O . GLY A 1 108 ? 12.052 36.493 37.064 1.00 34.53 108 GLY A O 1
ATOM 806 N N . VAL A 1 109 ? 12.659 38.586 37.590 1.00 28.97 109 VAL A N 1
ATOM 807 C CA . VAL A 1 109 ? 11.607 38.765 38.581 1.00 29.35 109 VAL A CA 1
ATOM 808 C C . VA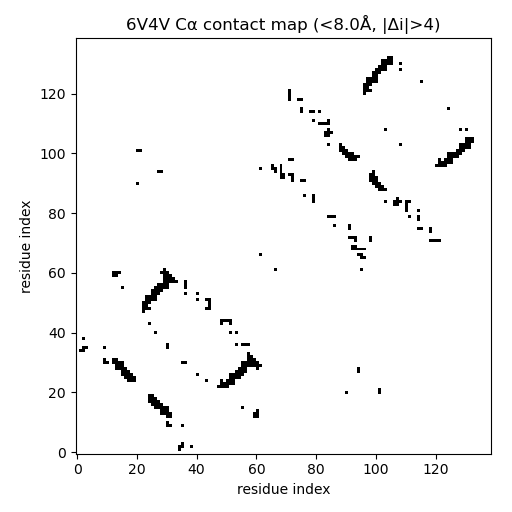L A 1 109 ? 10.500 39.588 37.945 1.00 28.05 109 VAL A C 1
ATOM 809 O O . VAL A 1 109 ? 10.739 40.716 37.488 1.00 26.64 109 VAL A O 1
ATOM 813 N N . LEU A 1 110 ? 9.292 39.032 37.930 1.00 29.14 110 LEU A N 1
ATOM 814 C CA . LEU A 1 110 ? 8.122 39.694 37.369 1.00 27.77 110 LEU A CA 1
ATOM 815 C C . LEU A 1 110 ? 7.427 40.498 38.465 1.00 29.96 110 LEU A C 1
ATOM 816 O O . LEU A 1 110 ? 6.955 39.926 39.455 1.00 32.12 110 LEU A O 1
ATOM 821 N N . TYR A 1 111 ? 7.358 41.816 38.292 1.00 26.74 111 TYR A N 1
ATOM 822 C CA . TYR A 1 111 ? 6.663 42.691 39.231 1.00 26.92 111 TYR A CA 1
ATOM 823 C C . TYR A 1 111 ? 5.352 43.143 38.612 1.00 29.21 111 TYR A C 1
ATOM 824 O O . TYR A 1 111 ? 5.327 43.583 37.458 1.00 28.51 111 TYR A O 1
ATOM 833 N N . VAL A 1 112 ? 4.265 43.031 39.368 1.00 26.78 112 VAL A N 1
ATOM 834 C CA . VAL A 1 112 ? 2.972 43.536 38.932 1.00 30.80 112 VAL A CA 1
ATOM 835 C C . VAL A 1 112 ? 2.415 44.413 40.042 1.00 33.12 112 VAL A C 1
ATOM 836 O O . VAL A 1 112 ? 2.340 43.983 41.198 1.00 37.36 112 VAL A O 1
ATOM 848 N N . GLY A 1 114 ? -0.560 47.632 41.158 1.00 27.60 114 GLY A N 1
ATOM 849 C CA . GLY A 1 114 ? -1.761 48.356 40.800 1.00 30.11 114 GLY A CA 1
ATOM 850 C C . GLY A 1 114 ? -2.833 48.222 41.865 1.00 30.61 114 GLY A C 1
ATOM 851 O O . GLY A 1 114 ? -2.594 47.711 42.957 1.00 34.95 114 GLY A O 1
ATOM 852 N N . ARG A 1 115 ? -4.027 48.692 41.500 1.00 33.76 115 ARG A N 1
ATOM 853 C CA . ARG A 1 115 ? -5.217 48.668 42.345 1.00 38.37 115 ARG A CA 1
ATOM 854 C C . ARG A 1 115 ? -6.291 47.814 41.681 1.00 41.73 115 ARG A C 1
ATOM 855 O O . ARG A 1 115 ? -6.765 48.143 40.586 1.00 45.17 115 ARG A O 1
ATOM 863 N N . LEU A 1 116 ? -6.679 46.727 42.345 1.00 35.09 116 LEU A N 1
ATOM 864 C CA . LEU A 1 116 ? -7.617 45.757 41.795 1.00 32.16 116 LEU A CA 1
ATOM 865 C C . LEU A 1 116 ? -8.636 45.364 42.853 1.00 33.51 116 LEU A C 1
ATOM 866 O O . LEU A 1 116 ? -8.413 45.564 44.046 1.00 37.73 116 LEU A O 1
ATOM 871 N N . ASN A 1 117 ? -9.750 44.785 42.408 1.00 35.15 117 ASN A N 1
ATOM 872 C CA . ASN A 1 117 ? -10.679 44.154 43.337 1.00 36.55 117 ASN A CA 1
ATOM 873 C C . ASN A 1 117 ? -10.349 42.666 43.447 1.00 36.53 117 ASN A C 1
ATOM 874 O O . ASN A 1 117 ? -9.428 42.159 42.804 1.00 35.81 117 ASN A O 1
ATOM 879 N N . THR A 1 118 ? -11.100 41.953 44.286 1.00 37.85 118 THR A N 1
ATOM 880 C CA . THR A 1 118 ? -10.756 40.563 44.562 1.00 38.75 118 THR A CA 1
ATOM 881 C C . THR A 1 118 ? -10.900 39.702 43.314 1.00 38.63 118 THR A C 1
ATOM 882 O O . THR A 1 118 ? -10.026 38.883 43.014 1.00 38.73 118 THR A O 1
ATOM 886 N N . ALA A 1 119 ? -11.991 39.881 42.569 1.00 40.13 119 ALA A N 1
ATOM 887 C CA . ALA A 1 119 ? -12.175 39.119 41.339 1.00 44.11 119 ALA A CA 1
ATOM 888 C C . ALA A 1 119 ? -11.025 39.356 40.369 1.00 45.51 119 ALA A C 1
ATOM 889 O O . ALA A 1 119 ? -10.519 38.414 39.746 1.00 43.18 119 ALA A O 1
ATOM 891 N N . GLU A 1 120 ? -10.586 40.609 40.240 1.00 38.34 120 GLU A N 1
ATOM 892 C CA . GLU A 1 120 ? -9.488 40.908 39.322 1.00 37.35 120 GLU A CA 1
ATOM 893 C C . GLU A 1 120 ? -8.168 40.328 39.817 1.00 40.54 120 GLU A C 1
ATOM 894 O O . GLU A 1 120 ? -7.330 39.910 39.008 1.00 39.52 120 GLU A O 1
ATOM 900 N N . ILE A 1 121 ? -7.967 40.291 41.140 1.00 35.94 121 ILE A N 1
ATOM 901 C CA . ILE A 1 121 ? -6.742 39.725 41.695 1.00 35.77 121 ILE A CA 1
ATOM 902 C C . ILE A 1 121 ? -6.680 38.223 41.436 1.00 39.36 121 ILE A C 1
ATOM 903 O O . ILE A 1 121 ? -5.618 37.680 41.106 1.00 40.65 121 ILE A O 1
ATOM 908 N N . ASN A 1 122 ? -7.810 37.529 41.587 1.00 37.41 122 ASN A N 1
ATOM 909 C CA . ASN A 1 122 ? -7.816 36.087 41.370 1.00 37.90 122 ASN A CA 1
ATOM 910 C C . ASN A 1 122 ? -7.520 35.762 39.912 1.00 37.94 122 ASN A C 1
ATOM 911 O O . ASN A 1 122 ? -6.784 34.814 39.618 1.00 48.46 122 ASN A O 1
ATOM 916 N N . ASP A 1 123 ? -8.094 36.541 38.993 1.00 39.01 123 ASP A N 1
ATOM 917 C CA . ASP A 1 123 ? -7.789 36.391 37.574 1.00 39.10 123 ASP A CA 1
ATOM 918 C C . ASP A 1 123 ? -6.316 36.654 37.304 1.00 40.23 123 ASP A C 1
ATOM 919 O O . ASP A 1 123 ? -5.665 35.907 36.563 1.00 44.07 123 ASP A O 1
ATOM 924 N N . LEU A 1 124 ? -5.780 37.721 37.895 1.00 36.93 124 LEU A N 1
ATOM 925 C CA . LEU A 1 124 ? -4.377 38.062 37.712 1.00 40.02 124 LEU A CA 1
ATOM 926 C C . LEU A 1 124 ? -3.469 36.923 38.152 1.00 41.24 124 LEU A C 1
ATOM 927 O O . LEU A 1 124 ? -2.520 36.559 37.444 1.00 42.28 124 LEU A O 1
ATOM 932 N N . ASN A 1 125 ? -3.742 36.352 39.327 1.00 40.25 125 ASN A N 1
ATOM 933 C CA . ASN A 1 125 ? -2.9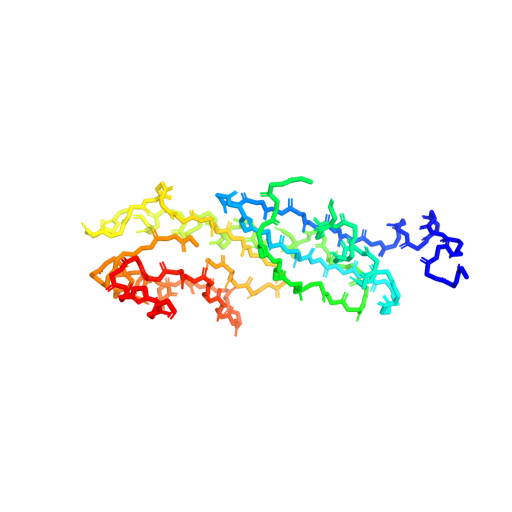24 35.249 39.817 1.00 42.35 125 ASN A CA 1
ATOM 934 C C . ASN A 1 125 ? -2.982 34.059 38.862 1.00 45.75 125 ASN A C 1
ATOM 935 O O . ASN A 1 125 ? -1.972 33.377 38.652 1.00 52.52 125 ASN A O 1
ATOM 940 N N . ASN A 1 126 ? -4.147 33.817 38.249 1.00 45.12 126 ASN A N 1
ATOM 941 C CA . ASN A 1 126 ? -4.266 32.747 37.260 1.00 47.28 126 ASN A CA 1
ATOM 942 C C . ASN A 1 126 ? -3.416 33.039 36.030 1.00 49.08 126 ASN A C 1
ATOM 943 O O . ASN A 1 126 ? -2.794 32.134 35.465 1.00 54.73 126 ASN A O 1
ATOM 948 N N . VAL A 1 127 ? -3.388 34.299 35.595 1.00 47.52 127 VAL A N 1
ATOM 949 C CA . VAL A 1 127 ? -2.603 34.674 34.424 1.00 42.63 127 VAL A CA 1
ATOM 950 C C . VAL A 1 127 ? -1.110 34.549 34.709 1.00 46.12 127 VAL A C 1
ATOM 951 O O . VAL A 1 127 ? -0.342 34.063 33.870 1.00 43.82 127 VAL A O 1
ATOM 955 N N . LEU A 1 128 ? -0.667 34.993 35.885 1.00 44.71 128 LEU A N 1
ATOM 956 C CA . LEU A 1 128 ? 0.771 35.061 36.130 1.00 47.34 128 LEU A CA 1
ATOM 957 C C . LEU A 1 128 ? 1.401 33.679 36.203 1.00 50.73 128 LEU A C 1
ATOM 958 O O . LEU A 1 128 ? 2.581 33.524 35.869 1.00 53.18 128 LEU A O 1
ATOM 963 N N . GLN A 1 129 ? 0.639 32.666 36.620 1.00 48.32 129 GLN A N 1
ATOM 964 C CA . GLN A 1 129 ? 1.166 31.306 36.627 1.00 55.89 129 GLN A CA 1
ATOM 965 C C . GLN A 1 129 ? 1.477 30.801 35.220 1.00 57.10 129 GLN A C 1
ATOM 966 O O . GLN A 1 129 ? 2.191 29.802 35.077 1.00 59.35 129 GLN A O 1
ATOM 972 N N . ASN A 1 130 ? 0.974 31.473 34.182 1.00 52.89 130 ASN A N 1
ATOM 973 C CA . ASN A 1 130 ? 1.167 31.052 32.799 1.00 53.79 130 ASN A CA 1
ATOM 974 C C . ASN A 1 130 ? 2.293 31.802 32.097 1.00 50.17 130 ASN A C 1
ATOM 975 O O . ASN A 1 130 ? 2.389 31.744 30.866 1.00 49.52 130 ASN A O 1
ATOM 980 N N . VAL A 1 131 ? 3.140 32.509 32.835 1.00 45.59 131 VAL A N 1
ATOM 981 C CA . VAL A 1 131 ? 4.210 33.296 32.232 1.00 43.30 131 VAL A CA 1
ATOM 982 C C . VAL A 1 131 ? 5.518 32.531 32.383 1.00 44.69 131 VAL A C 1
ATOM 983 O O . VAL A 1 131 ? 5.911 32.168 33.497 1.00 50.93 131 VAL A O 1
ATOM 987 N N . GLY A 1 132 ? 6.189 32.269 31.253 1.00 46.96 132 GLY A N 1
ATOM 988 C CA . GLY A 1 132 ? 7.468 31.592 31.277 1.00 45.18 132 GLY A CA 1
ATOM 989 C C . GLY A 1 132 ? 8.641 32.535 31.492 1.00 43.75 132 GLY A C 1
ATOM 990 O O . GLY A 1 132 ? 8.513 33.755 31.379 1.00 42.02 132 GLY A O 1
ATOM 991 N N . ASN A 1 133 ? 9.791 31.931 31.812 1.00 48.79 133 ASN A N 1
ATOM 992 C CA . ASN A 1 133 ? 11.064 32.636 31.989 1.00 49.00 133 ASN A CA 1
ATOM 993 C C . ASN A 1 133 ? 11.030 33.575 33.195 1.00 43.62 133 ASN A C 1
ATOM 994 O O . ASN A 1 133 ? 11.615 34.660 33.170 1.00 43.23 133 ASN A O 1
ATOM 999 N N . VAL A 1 134 ? 10.370 33.142 34.264 1.00 40.01 134 VAL A N 1
ATOM 1000 C CA . VAL A 1 134 ? 10.193 33.934 35.478 1.00 39.95 134 VAL A CA 1
ATOM 1001 C C . VAL A 1 134 ? 10.676 33.100 36.657 1.00 45.08 134 VAL A C 1
ATOM 1002 O O . VAL A 1 134 ? 10.138 32.016 36.907 1.00 45.86 134 VAL A O 1
ATOM 1006 N N . THR A 1 135 ? 11.680 33.596 37.387 1.00 43.17 135 THR A N 1
ATOM 1007 C CA . THR A 1 135 ? 12.136 32.870 38.571 1.00 47.81 135 THR A CA 1
ATOM 1008 C C . THR A 1 135 ? 11.343 33.221 39.823 1.00 45.49 135 THR A C 1
ATOM 1009 O O . THR A 1 135 ? 11.322 32.430 40.775 1.00 47.76 135 THR A O 1
ATOM 1013 N N . LYS A 1 136 ? 10.682 34.376 39.842 1.00 41.08 136 LYS A N 1
ATOM 1014 C CA . LYS A 1 136 ? 9.957 34.824 41.020 1.00 41.02 136 LYS A CA 1
ATOM 1015 C C . LYS A 1 136 ? 8.936 35.859 40.577 1.00 41.54 136 LYS A C 1
ATOM 1016 O O . LYS A 1 136 ? 9.197 36.636 39.655 1.00 38.23 136 LYS A O 1
ATOM 1022 N N . ILE A 1 137 ? 7.772 35.846 41.216 1.00 36.34 137 ILE A N 1
ATOM 1023 C CA . ILE A 1 137 ? 6.719 36.823 40.969 1.00 37.60 137 ILE A CA 1
ATOM 1024 C C . ILE A 1 137 ? 6.531 37.639 42.233 1.00 41.32 137 ILE A C 1
ATOM 1025 O O . ILE A 1 137 ? 6.384 37.077 43.325 1.00 39.62 137 ILE A O 1
ATOM 1030 N N . VAL A 1 138 ? 6.521 38.958 42.086 1.00 32.79 138 VAL A N 1
ATOM 1031 C CA . VAL A 1 138 ? 6.262 39.875 43.187 1.00 34.19 138 VAL A CA 1
ATOM 1032 C C . VAL A 1 138 ? 5.029 40.682 42.810 1.00 35.94 138 VAL A C 1
ATOM 1033 O O . VAL A 1 138 ? 5.087 41.528 41.907 1.00 31.63 138 VAL A O 1
ATOM 1037 N N . THR A 1 139 ? 3.904 40.412 43.466 1.00 31.99 139 THR A N 1
ATOM 1038 C CA . THR A 1 139 ? 2.715 41.226 43.245 1.00 32.31 139 THR A CA 1
ATOM 1039 C C . THR A 1 139 ? 2.669 42.339 44.280 1.00 35.03 139 THR A C 1
ATOM 1040 O O . THR A 1 139 ? 2.915 42.115 45.471 1.00 37.33 139 THR A O 1
ATOM 1044 N N . LEU A 1 140 ? 2.384 43.543 43.812 1.00 27.43 140 LEU A N 1
ATOM 1045 C CA . LEU A 1 140 ? 2.269 44.705 44.671 1.00 27.12 140 LEU A CA 1
ATOM 1046 C C . LEU A 1 140 ? 0.883 45.282 44.446 1.00 32.46 140 LEU A C 1
ATOM 1047 O O . LEU A 1 140 ? 0.739 46.395 43.939 1.00 31.99 140 LEU A O 1
ATOM 1052 N N . ILE A 1 141 ? -0.148 44.518 44.794 1.00 32.27 141 ILE A N 1
ATOM 1053 C CA . ILE A 1 141 ? -1.523 44.887 44.484 1.00 37.49 141 ILE A CA 1
ATOM 1054 C C . ILE A 1 141 ? -2.203 45.409 45.741 1.00 35.56 141 ILE A C 1
ATOM 1055 O O . ILE A 1 141 ? -2.177 44.758 46.795 1.00 41.44 141 ILE A O 1
ATOM 1060 N N . ASP A 1 142 ? -2.838 46.569 45.624 1.00 33.73 142 ASP A N 1
ATOM 1061 C CA . ASP A 1 142 ? -3.752 47.061 46.641 1.00 34.93 142 ASP A CA 1
ATOM 1062 C C . ASP A 1 142 ? -5.165 46.606 46.285 1.00 33.91 142 ASP A C 1
ATOM 1063 O O . ASP A 1 142 ? -5.682 46.965 45.222 1.00 34.25 142 ASP A O 1
ATOM 1068 N N . ASN A 1 143 ? -5.784 45.814 47.161 1.00 32.28 143 ASN A N 1
ATOM 1069 C CA . ASN A 1 143 ? -7.157 45.361 46.943 1.00 32.77 143 ASN A CA 1
ATOM 1070 C C . ASN A 1 143 ? -8.118 46.477 47.341 1.00 36.80 143 ASN A C 1
ATOM 1071 O O . ASN A 1 143 ? -8.279 46.776 48.528 1.00 34.96 143 ASN A O 1
ATOM 1076 N N . ILE A 1 144 ? -8.779 47.079 46.350 1.00 33.79 144 ILE A N 1
ATOM 1077 C CA . ILE A 1 144 ? -9.688 48.191 46.611 1.00 36.57 144 ILE A CA 1
ATOM 1078 C C . ILE A 1 144 ? -10.939 47.776 47.371 1.00 42.47 144 ILE A C 1
ATOM 1079 O O . ILE A 1 144 ? -11.686 48.646 47.832 1.00 41.47 144 ILE A O 1
ATOM 1084 N N . ASP A 1 145 ? -11.217 46.476 47.479 1.00 37.37 145 ASP A N 1
ATOM 1085 C CA . ASP A 1 145 ? -12.342 45.992 48.264 1.00 40.64 145 ASP A CA 1
ATOM 1086 C C . ASP A 1 145 ? -12.002 45.838 49.741 1.00 39.15 145 ASP A C 1
ATOM 1087 O O . ASP A 1 145 ? -12.865 45.432 50.510 1.00 40.71 145 ASP A O 1
ATOM 1092 N N . LEU A 1 146 ? -10.766 46.115 50.148 1.00 37.55 146 LEU A N 1
ATOM 1093 C CA . LEU A 1 146 ? -10.426 46.045 51.563 1.00 37.68 146 LEU A CA 1
ATOM 1094 C C . LEU A 1 146 ? -11.033 47.232 52.301 1.00 38.79 146 LEU A C 1
ATOM 1095 O O . LEU A 1 146 ? -10.843 48.382 51.900 1.00 46.33 146 LEU A O 1
ATOM 1100 N N . ALA A 1 147 ? -11.744 46.961 53.391 1.00 40.33 147 ALA A N 1
ATOM 1101 C CA . ALA A 1 147 ? -12.329 48.051 54.156 1.00 41.61 147 ALA A CA 1
ATOM 1102 C C . ALA A 1 147 ? -11.225 48.983 54.652 1.00 40.47 147 ALA A C 1
ATOM 1103 O O . ALA A 1 147 ? -10.149 48.517 55.048 1.00 39.24 147 ALA A O 1
ATOM 1105 N N . PRO A 1 148 ? -11.443 50.294 54.635 1.00 43.85 148 PRO A N 1
ATOM 1106 C CA . PRO A 1 148 ? -10.431 51.203 55.178 1.00 49.45 148 PRO A CA 1
ATOM 1107 C C . PRO A 1 148 ? -10.367 51.079 56.692 1.00 41.15 148 PRO A C 1
ATOM 1108 O O . PRO A 1 148 ? -11.344 50.717 57.349 1.00 42.86 148 PRO A O 1
ATOM 1112 N N . ALA A 1 149 ? -9.189 51.367 57.237 1.00 54.57 149 ALA A N 1
ATOM 1113 C CA . ALA A 1 149 ? -8.997 51.255 58.673 1.00 57.25 149 ALA A CA 1
ATOM 1114 C C . ALA A 1 149 ? -9.885 52.262 59.401 1.00 58.12 149 ALA A C 1
ATOM 1115 O O . ALA A 1 149 ? -10.181 53.337 58.872 1.00 62.30 149 ALA A O 1
ATOM 1117 N N . PRO A 1 150 ? -10.340 51.933 60.608 1.00 54.93 150 PRO A N 1
ATOM 1118 C CA . PRO A 1 150 ? -11.131 52.901 61.374 1.00 55.16 150 PRO A CA 1
ATOM 1119 C C . PRO A 1 150 ? -10.290 54.105 61.764 1.00 64.96 150 PRO A C 1
ATOM 1120 O O . PRO A 1 150 ? -9.061 54.034 61.851 1.00 64.65 150 PRO A O 1
ATOM 1124 N N . ALA A 1 151 ? -10.971 55.225 61.988 1.00 74.35 151 ALA A N 1
ATOM 1125 C CA . ALA A 1 151 ? -10.306 56.468 62.372 1.00 78.02 151 ALA A CA 1
ATOM 1126 C C . ALA A 1 151 ? -9.582 56.324 63.709 1.00 75.44 151 ALA A C 1
ATOM 1127 O O . ALA A 1 151 ? -10.216 56.221 64.761 1.00 75.61 151 ALA A O 1
#

Sequence (139 aa):
NINLYKLDQRFKQQSRINIESFHSTVLLTGQVPDPYLKQLAEDNVKASDVKAVHNYITVGNKVSYNTIQDAGVTANTRALLKAPVVSDDSKVLVHTEDGVLYVGRLNTAEINDLNNVLQNVGNVTKIVTLIDNIDLAPAPA

InterPro domains:
  IPR007055 BON domain [PF04972] (61-113)
  IPR007055 BON domain [PF04972] (124-186)
  IPR007055 BON domain [PS50914] (46-114)
  IPR051686 Outer membrane lipoprotein DolP [PTHR34606] (20-188)

Organism: Acinetobacter baumannii (NCBI:txid470)

Nearest PDB structures (foldseek):
  6v4v-assembly1_A-2  TM=1.005E+00  e=1.003E-28  Acinetobacter baumannii
  7a2d-assembly1_A  TM=5.622E-01  e=1.306E-09  Escherichia coli K-12
  8rjx-assembly1_A  TM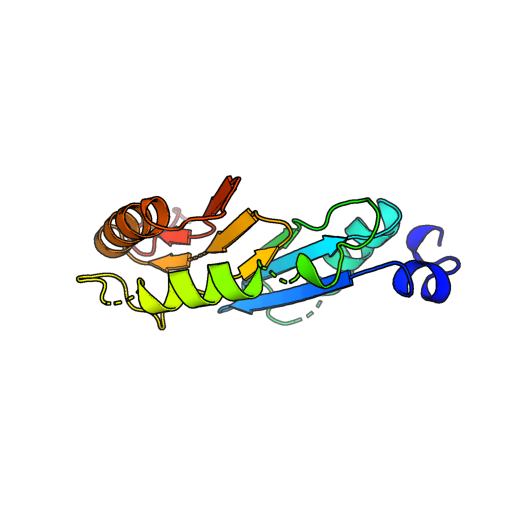=4.610E-01  e=2.548E-07  Escherichia coli
  6vwn-assembly1_b  TM=3.647E-01  e=1.400E-01  Escherichia coli
  8vxy-assembly1_A  TM=4.414E-01  e=5.728E+00  Escherichia coli

Radius of gyration: 16.67 Å; Cα contacts (8 Å, |Δi|>4): 224; chains: 1; bounding box: 44×34×36 Å

Secondary structure (DSSP, 8-state):
-GGGTTHHHHHHT-EEEEEEETTEEEEEEEESSHHHHHHHHHHHH-----EEEE--EESPPPPTTT--HHHHHHHHHHH---SSS-GGG---EEETTEEE--EE-HHHHHHHHHHHTT-SS-SEEE---EETTSPPPP-